Protein AF-A0A8T6V8C3-F1 (afdb_monomer_lite)

Foldseek 3Di:
DVVVVVVCVQVVCQCVFQDVNKDKDWDWDQDPVRDIDTDIDGNGPDDDPVCPVVPPPPPPPPDDDPDDD

Secondary structure (DSSP, 8-state):
-HHHHHHHHHHHHHHHHSTTTT-EEEEEEE-TTS-EEEEEEE-S----TTTGGGTTS------------

Sequence (69 aa):
PWIEEVWYNYISNAIKYGGSPPVIELGSTEQSNGTVTFWTKDNGEGIAKDKQKDLFVRFTSSKKDFSMG

pLDDT: mean 82.63, std 19.88, range [37.19, 98.19]

Structure (mmCIF, N/CA/C/O backbone):
data_AF-A0A8T6V8C3-F1
#
_entry.id   AF-A0A8T6V8C3-F1
#
loop_
_atom_site.group_PDB
_atom_site.id
_atom_site.type_symbol
_atom_site.label_atom_id
_atom_site.label_alt_id
_atom_site.label_comp_id
_atom_site.label_asym_id
_atom_site.label_entity_id
_atom_site.label_seq_id
_atom_site.pdbx_PDB_ins_code
_atom_site.Cartn_x
_atom_site.Cartn_y
_atom_site.Cartn_z
_atom_site.occupancy
_atom_site.B_iso_or_equiv
_atom_site.auth_seq_id
_atom_site.auth_comp_id
_atom_site.auth_asym_id
_atom_site.auth_atom_id
_atom_site.pdbx_PDB_model_num
ATOM 1 N N . PRO A 1 1 ? -9.231 -17.796 1.019 1.00 68.19 1 PRO A N 1
ATOM 2 C CA . PRO A 1 1 ? -9.944 -16.722 1.756 1.00 68.19 1 PRO A CA 1
ATOM 3 C C . PRO A 1 1 ? -9.647 -15.377 1.093 1.00 68.19 1 PRO A C 1
ATOM 5 O O . PRO A 1 1 ? -8.503 -15.147 0.723 1.00 68.19 1 PRO A O 1
ATOM 8 N N . TRP A 1 2 ? -10.637 -14.504 0.907 1.00 85.31 2 TRP A N 1
ATOM 9 C CA . TRP A 1 2 ? -10.455 -13.281 0.108 1.00 85.31 2 TRP A CA 1
ATOM 10 C C . TRP A 1 2 ? -9.436 -12.293 0.710 1.00 85.31 2 TRP A C 1
ATOM 12 O O . TRP A 1 2 ? -8.821 -11.526 -0.020 1.00 85.31 2 TRP A O 1
ATOM 22 N N . ILE A 1 3 ? -9.214 -12.328 2.029 1.00 87.75 3 ILE A N 1
ATOM 23 C CA . ILE A 1 3 ? -8.290 -11.411 2.712 1.00 87.75 3 ILE A CA 1
ATOM 24 C C . ILE A 1 3 ? -6.810 -11.720 2.430 1.00 87.75 3 ILE A C 1
ATOM 26 O O . ILE A 1 3 ? -6.003 -10.806 2.298 1.00 87.75 3 ILE A O 1
ATOM 30 N N . GLU A 1 4 ? -6.449 -12.996 2.287 1.00 91.25 4 GLU A N 1
ATOM 31 C CA . GLU A 1 4 ? -5.079 -13.415 1.952 1.00 91.25 4 GLU A CA 1
ATOM 32 C C . GLU A 1 4 ? -4.692 -12.951 0.545 1.00 91.25 4 GLU A C 1
ATOM 34 O O . GLU A 1 4 ? -3.568 -12.508 0.324 1.00 91.25 4 GLU A O 1
ATOM 39 N N . GLU A 1 5 ? -5.642 -12.983 -0.395 1.00 89.12 5 GLU A N 1
ATOM 40 C CA . GLU A 1 5 ? -5.441 -12.497 -1.764 1.00 89.12 5 GLU A CA 1
ATOM 41 C C . GLU A 1 5 ? -5.175 -10.981 -1.797 1.00 89.12 5 GLU A C 1
ATOM 43 O O . GLU A 1 5 ? -4.355 -10.516 -2.589 1.00 89.12 5 GLU A O 1
ATOM 48 N N . VAL A 1 6 ? -5.810 -10.204 -0.908 1.00 89.38 6 VAL A N 1
ATOM 49 C CA . VAL A 1 6 ? -5.538 -8.762 -0.763 1.00 89.38 6 VAL A CA 1
ATOM 50 C C . VAL A 1 6 ? -4.101 -8.530 -0.295 1.00 89.38 6 VAL A C 1
ATOM 52 O O . VAL A 1 6 ? -3.367 -7.768 -0.928 1.00 89.38 6 VAL A O 1
ATOM 55 N N . TRP A 1 7 ? -3.675 -9.226 0.762 1.00 93.50 7 TRP A N 1
ATOM 56 C CA . TRP A 1 7 ? -2.303 -9.130 1.268 1.00 93.50 7 TRP A CA 1
ATOM 57 C C . TRP A 1 7 ? -1.269 -9.566 0.232 1.00 93.50 7 TRP A C 1
ATOM 59 O O . TRP A 1 7 ? -0.273 -8.870 0.033 1.00 93.50 7 TRP A O 1
ATOM 69 N N . TYR A 1 8 ? -1.530 -10.666 -0.478 1.00 92.88 8 TYR A N 1
ATOM 70 C CA . TYR A 1 8 ? -0.674 -11.130 -1.566 1.00 92.88 8 TYR A CA 1
ATOM 71 C C . TYR A 1 8 ? -0.491 -10.049 -2.640 1.00 92.88 8 TYR A C 1
ATOM 73 O O . TYR A 1 8 ? 0.638 -9.777 -3.057 1.00 92.88 8 TYR A O 1
ATOM 81 N N . ASN A 1 9 ? -1.571 -9.388 -3.064 1.00 89.75 9 ASN A N 1
ATOM 82 C CA . ASN A 1 9 ? -1.496 -8.341 -4.084 1.00 89.75 9 ASN A CA 1
ATOM 83 C C . ASN A 1 9 ? -0.663 -7.142 -3.619 1.00 89.75 9 ASN A C 1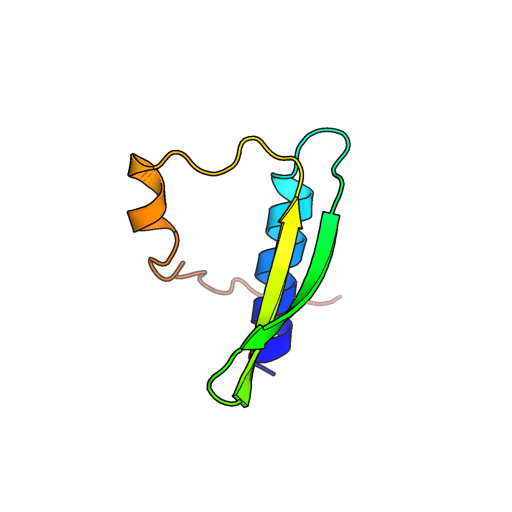
ATOM 85 O O . ASN A 1 9 ? 0.186 -6.658 -4.364 1.00 89.75 9 ASN A O 1
ATOM 89 N N . TYR A 1 10 ? -0.872 -6.671 -2.390 1.00 91.62 10 TYR A N 1
ATOM 90 C CA . TYR A 1 10 ? -0.203 -5.459 -1.909 1.00 91.62 10 TYR A CA 1
ATOM 91 C C . TYR A 1 10 ? 1.282 -5.709 -1.645 1.00 91.62 10 TYR A C 1
ATOM 93 O O . TYR A 1 10 ? 2.127 -4.944 -2.109 1.00 91.62 10 TYR A O 1
ATOM 101 N N . ILE A 1 11 ? 1.614 -6.828 -0.994 1.00 94.31 11 ILE A N 1
ATOM 102 C CA . ILE A 1 11 ? 3.003 -7.199 -0.705 1.00 94.31 11 ILE A CA 1
ATOM 103 C C . ILE A 1 11 ? 3.757 -7.518 -2.001 1.00 94.31 11 ILE A C 1
ATOM 105 O O . ILE A 1 11 ? 4.880 -7.056 -2.187 1.00 94.31 11 ILE A O 1
ATOM 109 N N . SER A 1 12 ? 3.153 -8.265 -2.935 1.00 94.06 12 SER A N 1
ATOM 110 C CA . SER A 1 12 ? 3.828 -8.588 -4.200 1.00 94.06 12 SER A CA 1
ATOM 111 C C . SER A 1 12 ? 4.062 -7.354 -5.076 1.00 94.06 12 SER A C 1
ATOM 113 O O . SER A 1 12 ? 5.096 -7.283 -5.742 1.00 94.06 12 SER A O 1
ATOM 115 N N . ASN A 1 13 ? 3.161 -6.366 -5.055 1.00 91.88 13 ASN A N 1
ATOM 116 C CA . ASN A 1 13 ? 3.381 -5.085 -5.726 1.00 91.88 13 ASN A CA 1
ATOM 117 C C . ASN A 1 13 ? 4.517 -4.294 -5.070 1.00 91.88 13 ASN A C 1
ATOM 119 O O . ASN A 1 13 ? 5.400 -3.825 -5.782 1.00 91.88 13 ASN A O 1
ATOM 123 N N . ALA A 1 14 ? 4.553 -4.217 -3.739 1.00 94.38 14 ALA A N 1
ATOM 124 C CA . ALA A 1 14 ? 5.639 -3.560 -3.012 1.00 94.38 14 ALA A CA 1
ATOM 125 C C . ALA A 1 14 ? 7.007 -4.216 -3.291 1.00 94.38 14 ALA A C 1
ATOM 127 O O . ALA A 1 14 ? 8.002 -3.521 -3.451 1.00 94.38 14 ALA A O 1
ATOM 128 N N . ILE A 1 15 ? 7.072 -5.544 -3.448 1.00 94.44 15 ILE A N 1
ATOM 129 C CA . ILE A 1 15 ? 8.310 -6.239 -3.852 1.00 94.44 15 ILE A CA 1
ATOM 130 C C . ILE A 1 15 ? 8.728 -5.866 -5.281 1.00 94.44 15 ILE A C 1
ATOM 132 O O . ILE A 1 15 ? 9.910 -5.660 -5.543 1.00 94.44 15 ILE A O 1
ATOM 136 N N . LYS A 1 16 ? 7.773 -5.808 -6.219 1.00 91.69 16 LYS A N 1
ATOM 137 C CA . LYS A 1 16 ? 8.053 -5.543 -7.642 1.00 91.69 16 LYS A CA 1
ATOM 138 C C . LYS A 1 16 ? 8.410 -4.086 -7.923 1.00 91.69 16 LYS A C 1
ATOM 140 O O . LYS A 1 16 ? 9.206 -3.829 -8.820 1.00 91.69 16 LYS A O 1
ATOM 145 N N . TYR A 1 17 ? 7.775 -3.156 -7.215 1.00 92.06 17 TYR A N 1
ATOM 146 C CA . TYR A 1 17 ? 7.789 -1.730 -7.549 1.00 92.06 17 TYR A CA 1
ATOM 147 C C . TYR A 1 17 ? 8.362 -0.845 -6.439 1.00 92.06 17 TYR A C 1
ATOM 149 O O . TYR A 1 17 ? 8.574 0.342 -6.669 1.00 92.06 17 TYR A O 1
ATOM 157 N N . GLY A 1 18 ? 8.655 -1.405 -5.264 1.00 93.94 18 GLY A N 1
ATOM 158 C CA . GLY A 1 18 ? 9.076 -0.669 -4.074 1.00 93.94 18 GLY A CA 1
ATOM 159 C C . GLY A 1 18 ? 10.511 -0.161 -4.076 1.00 93.94 18 GLY A C 1
ATOM 160 O O . GLY A 1 18 ? 11.101 -0.053 -3.015 1.00 93.94 18 GLY A O 1
ATOM 161 N N . GLY A 1 19 ? 11.096 0.139 -5.234 1.00 92.88 19 GLY A N 1
ATOM 162 C CA . GLY A 1 19 ? 12.471 0.631 -5.346 1.00 92.88 19 GLY A CA 1
ATOM 163 C C . GLY A 1 19 ? 13.534 -0.472 -5.392 1.00 92.88 19 GLY A C 1
ATOM 164 O O . GLY A 1 19 ? 13.236 -1.658 -5.521 1.00 92.88 19 GLY A O 1
ATOM 165 N N . SER A 1 20 ? 14.809 -0.070 -5.338 1.00 92.88 20 SER A N 1
ATOM 166 C CA . SER A 1 20 ? 15.963 -0.974 -5.443 1.00 92.88 20 SER A CA 1
ATOM 167 C C . SER A 1 20 ? 17.111 -0.528 -4.513 1.00 92.88 20 SER A C 1
ATOM 169 O O . SER A 1 20 ? 17.791 0.446 -4.842 1.00 92.88 20 SER A O 1
ATOM 171 N N . PRO A 1 21 ? 17.370 -1.229 -3.386 1.00 93.69 21 PRO A N 1
ATOM 172 C CA . PRO A 1 21 ? 16.623 -2.394 -2.907 1.00 93.69 21 PRO A CA 1
ATOM 173 C C . PRO A 1 21 ? 15.243 -2.004 -2.339 1.00 93.69 21 PRO A C 1
ATOM 175 O O . PRO A 1 21 ? 15.083 -0.880 -1.848 1.00 93.69 21 PRO A O 1
ATOM 178 N N . PRO A 1 22 ? 14.256 -2.918 -2.378 1.00 94.62 22 PRO A N 1
ATOM 179 C CA . PRO A 1 22 ? 12.946 -2.665 -1.796 1.00 94.62 22 PRO A CA 1
ATOM 180 C C . PRO A 1 22 ? 13.002 -2.688 -0.263 1.00 94.62 22 PRO A C 1
ATOM 182 O O . PRO A 1 22 ? 13.570 -3.597 0.346 1.00 94.62 22 PRO A O 1
ATOM 185 N N . VAL A 1 23 ? 12.365 -1.700 0.356 1.00 97.25 23 VAL A N 1
ATOM 186 C CA . VAL A 1 23 ? 12.155 -1.543 1.798 1.00 97.25 23 VAL A CA 1
ATOM 187 C C . VAL A 1 23 ? 10.654 -1.465 2.024 1.00 97.25 23 VAL A C 1
ATOM 189 O O . VAL A 1 23 ? 10.010 -0.497 1.631 1.00 97.25 23 VAL A O 1
ATOM 192 N N . ILE A 1 24 ? 10.099 -2.502 2.645 1.00 96.69 24 ILE A N 1
ATOM 193 C CA . ILE A 1 24 ? 8.653 -2.664 2.803 1.00 96.69 24 ILE A CA 1
ATOM 194 C C . ILE A 1 24 ? 8.304 -2.614 4.287 1.00 96.69 24 ILE A C 1
ATOM 196 O O . ILE A 1 24 ? 8.857 -3.361 5.094 1.00 96.69 24 ILE A O 1
ATOM 200 N N . GLU A 1 25 ? 7.358 -1.748 4.630 1.00 97.81 25 GLU A N 1
ATOM 201 C CA . GLU A 1 25 ? 6.793 -1.583 5.963 1.00 97.81 25 GLU A CA 1
ATOM 202 C C . GLU A 1 25 ? 5.319 -2.007 5.934 1.00 97.81 25 GLU A C 1
ATOM 204 O O . GLU A 1 25 ? 4.548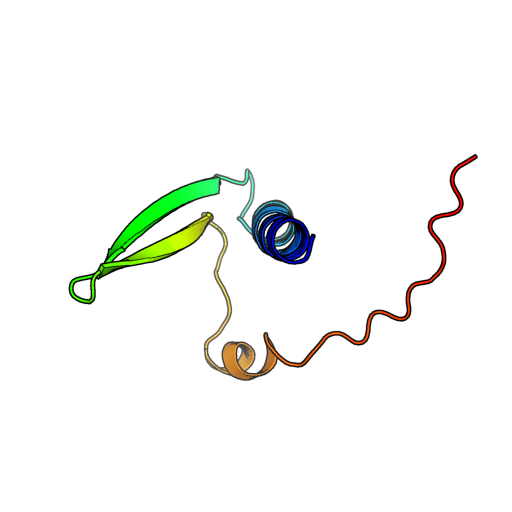 -1.594 5.063 1.00 97.81 25 GLU A O 1
ATOM 209 N N . LEU A 1 26 ? 4.926 -2.855 6.884 1.00 97.25 26 LEU A N 1
ATOM 210 C CA . LEU A 1 26 ? 3.541 -3.267 7.089 1.00 97.25 26 LEU A CA 1
ATOM 211 C C . LEU A 1 26 ? 3.062 -2.698 8.413 1.00 97.25 26 LEU A C 1
ATOM 213 O O . LEU A 1 26 ? 3.775 -2.772 9.415 1.00 97.25 26 LEU A O 1
ATOM 217 N N . GLY A 1 27 ? 1.841 -2.181 8.428 1.00 97.25 27 GLY A N 1
ATOM 218 C CA . GLY A 1 27 ? 1.290 -1.605 9.638 1.00 97.25 27 GLY A CA 1
ATOM 219 C C . GLY A 1 27 ? -0.223 -1.557 9.651 1.00 97.25 27 GLY A C 1
ATOM 220 O O . GLY A 1 27 ? -0.918 -1.960 8.713 1.00 97.25 27 GLY A O 1
ATOM 221 N N . SER A 1 28 ? -0.725 -1.054 10.768 1.00 97.62 28 SER A N 1
ATOM 222 C CA . SER A 1 28 ? -2.138 -0.818 10.992 1.00 97.62 28 SER A CA 1
ATOM 223 C C . SER A 1 28 ? -2.338 0.486 11.745 1.00 97.62 28 SER A C 1
ATOM 225 O O . SER A 1 28 ? -1.525 0.858 12.591 1.00 97.62 28 SER A O 1
ATOM 227 N N . THR A 1 29 ? -3.440 1.167 11.468 1.00 98.19 29 THR A N 1
ATOM 228 C CA . THR A 1 29 ? -3.812 2.411 12.137 1.00 98.19 29 THR A CA 1
ATOM 229 C C . THR A 1 29 ? -5.265 2.322 12.571 1.00 98.19 29 THR A C 1
ATOM 231 O O . THR A 1 29 ? -6.162 2.238 11.725 1.00 98.19 29 THR A O 1
ATOM 234 N N . GLU A 1 30 ? -5.488 2.347 13.884 1.00 98.00 30 GLU A N 1
ATOM 235 C CA . GLU A 1 30 ? -6.822 2.509 14.458 1.00 98.00 30 GLU A CA 1
ATOM 236 C C . GLU A 1 30 ? -7.416 3.849 14.021 1.00 98.00 30 GLU A C 1
ATOM 238 O O . GLU A 1 30 ? -6.749 4.885 14.013 1.00 98.00 30 GLU A O 1
ATOM 243 N N . GLN A 1 31 ? -8.676 3.814 13.616 1.00 97.94 31 GLN A N 1
ATOM 244 C CA . GLN A 1 31 ? -9.431 4.966 13.155 1.00 97.94 31 GLN A CA 1
ATOM 245 C C . GLN A 1 31 ? -10.393 5.420 14.255 1.00 97.94 31 GLN A C 1
ATOM 247 O O . GLN A 1 31 ? -10.899 4.617 15.039 1.00 97.94 31 GLN A O 1
ATOM 252 N N . SER A 1 32 ? -10.730 6.710 14.268 1.00 96.56 32 SER A N 1
ATOM 253 C CA . SER A 1 32 ? -11.653 7.290 15.257 1.00 96.56 32 SER A CA 1
ATOM 254 C C . SER A 1 32 ? -13.066 6.694 15.220 1.00 96.56 32 SER A C 1
ATOM 256 O O . SER A 1 32 ? -13.800 6.792 16.198 1.00 96.56 32 SER A O 1
ATOM 258 N N . ASN A 1 33 ? -13.449 6.055 14.113 1.00 96.94 33 ASN A N 1
ATOM 259 C CA . ASN A 1 33 ? -14.729 5.365 13.948 1.00 96.94 33 ASN A CA 1
ATOM 260 C C . ASN A 1 33 ? -14.719 3.906 14.453 1.00 96.94 33 ASN A C 1
ATOM 262 O O . ASN A 1 33 ? -15.663 3.168 14.177 1.00 96.94 33 ASN A O 1
ATOM 266 N N . GLY A 1 34 ? -13.656 3.473 15.141 1.00 97.25 34 GLY A N 1
ATOM 267 C CA . GLY A 1 34 ? -13.526 2.115 15.677 1.00 97.25 34 GLY A CA 1
ATOM 268 C C . GLY A 1 34 ? -13.131 1.054 14.645 1.00 97.25 34 GLY A C 1
ATOM 269 O O . GLY A 1 34 ? -13.205 -0.137 14.939 1.00 97.25 34 GLY A O 1
ATOM 270 N N . THR A 1 35 ? -12.721 1.454 13.438 1.00 97.38 35 THR A N 1
ATOM 271 C CA . THR A 1 35 ? -12.165 0.536 12.429 1.00 97.38 35 THR A CA 1
ATOM 272 C C . THR A 1 35 ? -10.638 0.528 12.464 1.00 97.38 35 THR A C 1
ATOM 274 O O . THR A 1 35 ? -10.013 1.436 13.009 1.00 97.38 35 THR A O 1
ATOM 277 N N . VAL A 1 36 ? -10.019 -0.493 11.871 1.00 97.06 36 VAL A N 1
ATOM 278 C CA . VAL A 1 36 ? -8.561 -0.578 11.720 1.00 97.06 36 VAL A CA 1
ATOM 279 C C . VAL A 1 36 ? -8.214 -0.574 10.240 1.00 97.06 36 VAL A C 1
ATOM 281 O O . VAL A 1 36 ? -8.679 -1.428 9.484 1.00 97.06 36 VAL A O 1
ATOM 284 N N . THR A 1 37 ? -7.372 0.371 9.831 1.00 96.81 37 THR A N 1
ATOM 285 C CA . THR A 1 37 ? -6.825 0.425 8.474 1.00 96.81 37 THR A CA 1
ATOM 286 C C . THR A 1 37 ? -5.496 -0.302 8.452 1.00 96.81 37 THR A C 1
ATOM 288 O O . THR A 1 37 ? -4.551 0.139 9.100 1.00 96.81 37 THR A O 1
ATOM 291 N N . PHE A 1 38 ? -5.405 -1.381 7.686 1.00 96.25 38 PHE A N 1
ATOM 292 C CA . PHE A 1 38 ? -4.142 -2.051 7.394 1.00 96.25 38 PHE A CA 1
ATOM 293 C C . PHE A 1 38 ? -3.506 -1.450 6.144 1.00 96.25 38 PHE A C 1
ATOM 295 O O . PHE A 1 38 ? -4.212 -1.102 5.195 1.00 96.25 38 PHE A O 1
ATOM 302 N N . TRP A 1 39 ? -2.182 -1.328 6.136 1.00 96.12 39 TRP A N 1
ATOM 303 C CA . TRP A 1 39 ? -1.459 -0.715 5.029 1.00 96.12 39 TRP A CA 1
ATOM 304 C C . TRP A 1 39 ? -0.103 -1.378 4.775 1.00 96.12 39 TRP A C 1
ATOM 306 O O . TRP A 1 39 ? 0.523 -1.958 5.664 1.00 96.12 39 TRP A O 1
ATOM 316 N N . THR A 1 40 ? 0.339 -1.254 3.526 1.00 95.94 40 THR A N 1
ATOM 317 C CA . THR A 1 40 ? 1.684 -1.587 3.055 1.00 95.94 40 THR A CA 1
ATOM 318 C C . THR A 1 40 ? 2.303 -0.307 2.517 1.00 95.94 40 THR A C 1
ATOM 320 O O . THR A 1 40 ? 1.655 0.414 1.757 1.00 95.94 40 THR A O 1
ATOM 323 N N . LYS A 1 41 ? 3.536 -0.018 2.921 1.00 96.12 41 LYS A N 1
ATOM 324 C CA . LYS A 1 41 ? 4.315 1.131 2.466 1.00 96.12 41 LYS A CA 1
ATOM 325 C C . LYS A 1 41 ? 5.644 0.631 1.923 1.00 96.12 41 LYS A C 1
ATOM 327 O O . LYS A 1 41 ? 6.275 -0.228 2.530 1.00 96.12 41 LYS A O 1
ATOM 332 N N . ASP A 1 42 ? 6.066 1.190 0.803 1.00 96.31 42 ASP A N 1
ATOM 333 C CA . ASP A 1 42 ? 7.348 0.904 0.173 1.00 96.31 42 ASP A CA 1
ATOM 334 C C . ASP A 1 42 ? 8.101 2.202 -0.158 1.00 96.31 42 ASP A C 1
ATOM 336 O O . ASP A 1 42 ? 7.554 3.301 -0.029 1.00 96.31 42 ASP A O 1
ATOM 340 N N . ASN A 1 43 ? 9.377 2.083 -0.533 1.00 96.44 43 ASN A N 1
ATOM 341 C CA . ASN A 1 43 ? 10.233 3.196 -0.959 1.00 96.4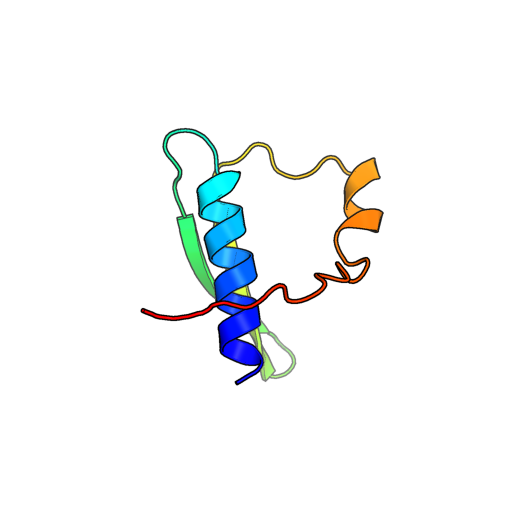4 43 ASN A CA 1
ATOM 342 C C . ASN A 1 43 ? 10.342 3.320 -2.490 1.00 96.44 43 ASN A C 1
ATOM 344 O O . ASN A 1 43 ? 11.345 3.837 -2.990 1.00 96.44 43 ASN A O 1
ATOM 348 N N . GLY A 1 44 ? 9.342 2.839 -3.233 1.00 93.69 44 GLY A N 1
ATOM 349 C CA . GLY A 1 44 ? 9.253 3.032 -4.675 1.00 93.69 44 GLY A CA 1
ATOM 350 C C . GLY A 1 44 ? 8.903 4.470 -5.056 1.00 93.69 44 GLY A C 1
ATOM 351 O O . GLY A 1 44 ? 8.563 5.307 -4.220 1.00 93.69 44 GLY A O 1
ATOM 352 N N . GLU A 1 45 ? 8.931 4.763 -6.355 1.00 91.38 45 GLU A N 1
ATOM 353 C CA . GLU A 1 45 ? 8.597 6.094 -6.897 1.00 91.38 45 GLU A CA 1
ATOM 354 C C . GLU A 1 45 ? 7.106 6.456 -6.744 1.00 91.38 45 GLU A C 1
ATOM 356 O O . GLU A 1 45 ? 6.682 7.576 -7.041 1.00 91.38 45 GLU A O 1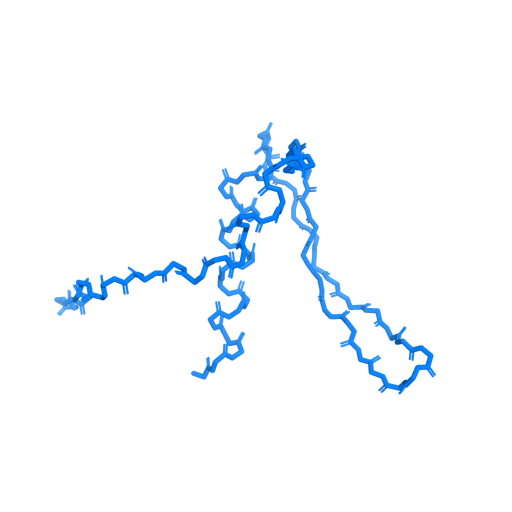
ATOM 361 N N . GLY A 1 46 ? 6.299 5.510 -6.258 1.00 89.19 46 GLY A N 1
ATOM 362 C CA . GLY A 1 46 ? 4.855 5.630 -6.184 1.00 89.19 46 GLY A CA 1
ATOM 363 C C . GLY A 1 46 ? 4.211 5.600 -7.568 1.00 89.19 46 GLY A C 1
ATOM 364 O O . GLY A 1 46 ? 4.811 5.225 -8.573 1.00 89.19 46 GLY A O 1
ATOM 365 N N . ILE A 1 47 ? 2.934 5.971 -7.618 1.00 86.62 47 ILE A N 1
ATOM 366 C CA . ILE A 1 47 ? 2.140 5.928 -8.848 1.00 86.62 47 ILE A CA 1
ATOM 367 C C . ILE A 1 47 ? 1.750 7.355 -9.211 1.00 86.62 47 ILE A C 1
ATOM 369 O O . ILE A 1 47 ? 1.142 8.064 -8.400 1.00 86.62 47 ILE A O 1
ATOM 373 N N . ALA A 1 48 ? 2.084 7.766 -10.436 1.00 88.00 48 ALA A N 1
ATOM 374 C CA . ALA A 1 48 ? 1.749 9.085 -10.960 1.00 88.00 48 ALA A CA 1
ATOM 375 C C . ALA A 1 48 ? 0.239 9.364 -10.835 1.00 88.00 48 ALA A C 1
ATOM 377 O O . ALA A 1 48 ? -0.592 8.484 -11.072 1.00 88.00 48 ALA A O 1
ATOM 378 N N . LYS A 1 49 ? -0.128 10.590 -10.438 1.00 87.19 49 LYS A N 1
ATOM 379 C CA . LYS A 1 49 ? -1.514 10.950 -10.072 1.00 87.19 49 LYS A CA 1
ATOM 380 C C . LYS A 1 49 ? -2.530 10.652 -11.176 1.00 87.19 49 LYS A C 1
ATOM 382 O O . LYS A 1 49 ? -3.644 10.226 -10.889 1.00 87.19 49 LYS A O 1
ATOM 387 N N . ASP A 1 50 ? -2.146 10.848 -12.432 1.00 87.50 50 ASP A N 1
ATOM 388 C CA . ASP A 1 50 ? -2.971 10.589 -13.612 1.00 87.50 50 ASP A CA 1
ATOM 389 C C . ASP A 1 50 ? -3.242 9.094 -13.854 1.00 87.50 50 ASP A C 1
ATOM 391 O O . ASP A 1 50 ? -4.237 8.761 -14.498 1.00 87.50 50 ASP A O 1
ATOM 395 N N . LYS A 1 51 ? -2.400 8.206 -13.304 1.00 82.50 51 LYS A N 1
ATOM 396 C CA . LYS A 1 51 ? -2.518 6.740 -13.383 1.00 82.50 51 LYS A CA 1
ATOM 397 C C . LYS A 1 51 ? -3.262 6.118 -12.205 1.00 82.50 51 LYS A C 1
ATOM 399 O O . LYS A 1 51 ? -3.725 4.986 -12.309 1.00 82.50 51 LYS A O 1
ATOM 404 N N . GLN A 1 52 ? -3.422 6.839 -11.093 1.00 84.19 52 GLN A N 1
ATOM 405 C CA . GLN A 1 52 ? -4.061 6.295 -9.886 1.00 84.19 52 GLN A CA 1
ATOM 406 C C . GLN A 1 52 ? -5.525 5.887 -10.110 1.00 84.19 52 GLN A C 1
ATOM 408 O O . GLN A 1 52 ? -5.995 4.920 -9.513 1.00 84.19 52 GLN A O 1
ATOM 413 N N . LYS A 1 53 ? -6.230 6.575 -11.016 1.00 81.50 53 LYS A N 1
ATOM 414 C CA . LYS A 1 53 ? -7.621 6.266 -11.390 1.00 81.50 53 LYS A CA 1
ATOM 415 C C . LYS A 1 53 ? -7.802 4.875 -12.016 1.00 81.50 53 LYS A C 1
ATOM 417 O O . LYS A 1 53 ? -8.906 4.341 -11.981 1.00 81.50 53 LYS A O 1
ATOM 422 N N . ASP A 1 54 ? -6.731 4.292 -12.555 1.00 78.06 54 ASP A N 1
ATOM 423 C CA . ASP A 1 54 ? -6.774 3.022 -13.283 1.00 78.06 54 ASP A CA 1
ATOM 424 C C . ASP A 1 54 ? -6.394 1.817 -12.393 1.00 78.06 54 ASP A C 1
ATOM 426 O O . ASP A 1 54 ? -6.558 0.669 -12.801 1.00 78.06 54 ASP A O 1
ATOM 430 N N . LEU A 1 55 ? -5.928 2.047 -11.155 1.00 73.25 55 LEU A N 1
ATOM 431 C CA . LEU A 1 55 ? -5.354 1.011 -10.276 1.00 73.25 55 LEU A CA 1
ATOM 432 C C . LEU A 1 55 ? -6.348 -0.028 -9.760 1.00 73.25 55 LEU A C 1
ATOM 434 O O . LEU A 1 55 ? -5.954 -1.137 -9.402 1.00 73.25 55 LEU A O 1
ATOM 438 N N . PHE A 1 56 ? -7.630 0.327 -9.722 1.00 69.06 56 PHE A N 1
ATOM 439 C CA . PHE A 1 56 ? -8.696 -0.525 -9.194 1.00 69.06 56 PHE A CA 1
ATOM 440 C C . PHE A 1 56 ? -9.660 -1.002 -10.275 1.00 69.06 56 PHE A C 1
ATOM 442 O O . PHE A 1 56 ? -10.704 -1.584 -9.968 1.00 69.06 56 PHE A O 1
ATOM 449 N N . VAL A 1 57 ? -9.312 -0.801 -11.550 1.00 61.84 57 VAL A N 1
ATOM 450 C CA . VAL A 1 57 ? -9.996 -1.507 -12.628 1.00 61.84 57 VAL A CA 1
ATOM 451 C C . VAL A 1 57 ? -9.663 -2.979 -12.441 1.00 61.84 57 VAL A C 1
ATOM 453 O O . VAL A 1 57 ? -8.498 -3.370 -12.459 1.00 61.84 57 VAL A O 1
ATOM 456 N N . ARG A 1 58 ? -10.693 -3.788 -12.173 1.00 56.00 58 ARG A N 1
ATOM 457 C CA . ARG A 1 58 ? -10.561 -5.222 -11.915 1.00 56.00 58 ARG A CA 1
ATOM 458 C C . ARG A 1 58 ? -9.688 -5.828 -13.009 1.00 56.00 58 ARG A C 1
ATOM 460 O O . ARG A 1 58 ? -10.132 -5.932 -14.149 1.00 56.00 58 ARG A O 1
ATOM 467 N N . PHE A 1 59 ? -8.466 -6.236 -12.670 1.00 53.12 59 PHE A N 1
ATOM 468 C CA . PHE A 1 59 ? -7.686 -7.075 -13.562 1.00 53.12 59 PHE A CA 1
ATOM 469 C C . PHE A 1 59 ? -8.493 -8.359 -13.727 1.00 53.12 59 PHE A C 1
ATOM 471 O O . PHE A 1 59 ? -8.589 -9.172 -12.805 1.00 53.12 59 PHE A O 1
ATOM 478 N N . THR A 1 60 ? -9.137 -8.533 -14.878 1.00 37.66 60 THR A N 1
ATOM 479 C CA . THR A 1 60 ? -9.668 -9.824 -15.300 1.00 37.66 60 THR A CA 1
ATOM 480 C C . THR A 1 6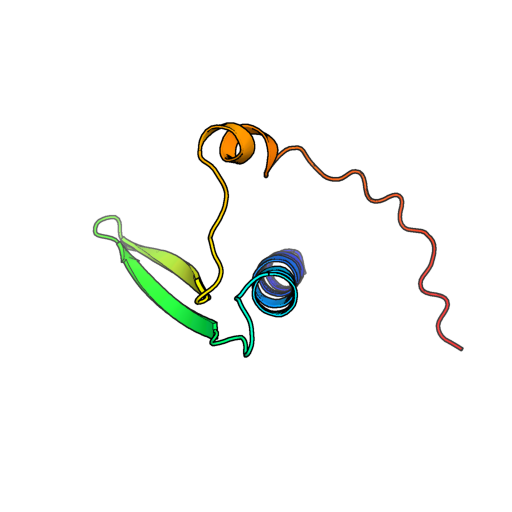0 ? -8.472 -10.712 -15.616 1.00 37.66 60 THR A C 1
ATOM 482 O O . THR A 1 60 ? -8.137 -10.973 -16.767 1.00 37.66 60 THR A O 1
ATOM 485 N N . SER A 1 61 ? -7.781 -11.163 -14.568 1.00 44.84 61 SER A N 1
ATOM 486 C CA . SER A 1 61 ? -6.870 -12.287 -14.683 1.00 44.84 61 SER A CA 1
ATOM 487 C C . SER A 1 61 ? -7.738 -13.485 -15.043 1.00 44.84 61 SER A C 1
ATOM 489 O O . SER A 1 61 ? -8.466 -14.030 -14.209 1.00 44.84 61 SER A O 1
ATOM 491 N N . SER A 1 62 ? -7.735 -13.844 -16.325 1.00 38.09 62 SER A N 1
ATOM 492 C CA . SER A 1 62 ? -8.128 -15.182 -16.730 1.00 38.09 62 SER A CA 1
ATOM 493 C C . SER A 1 62 ? -7.164 -16.117 -16.010 1.00 38.09 62 SER A C 1
ATOM 495 O O . SER A 1 62 ? -5.977 -16.156 -16.322 1.00 38.09 62 SER A O 1
ATOM 497 N N . LYS A 1 63 ? -7.655 -16.807 -14.976 1.00 40.66 63 LYS A N 1
ATOM 498 C CA . LYS A 1 63 ? -6.923 -17.900 -14.342 1.00 40.66 63 LYS A CA 1
ATOM 499 C C . LYS A 1 63 ? -6.536 -18.875 -15.457 1.00 40.66 63 LYS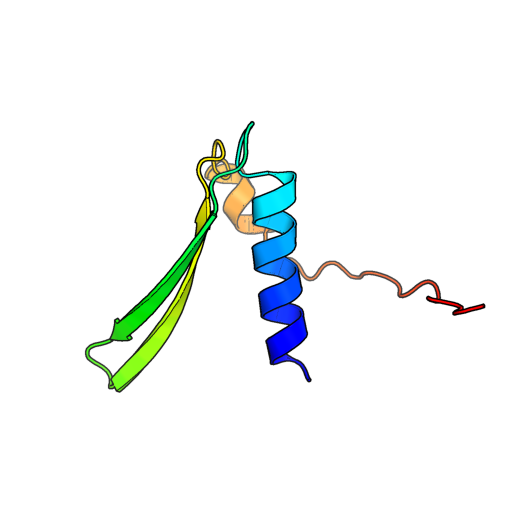 A C 1
ATOM 501 O O . LYS A 1 63 ? -7.390 -19.608 -15.940 1.00 40.66 63 LYS A O 1
ATOM 506 N N . LYS A 1 64 ? -5.277 -18.856 -15.888 1.00 38.69 64 LYS A N 1
ATOM 507 C CA . LYS A 1 64 ? -4.649 -20.017 -16.508 1.00 38.69 64 LYS A CA 1
ATOM 508 C C . LYS A 1 64 ? -3.956 -20.769 -15.387 1.00 38.69 64 LYS A C 1
ATOM 510 O O . LYS A 1 64 ? -2.931 -20.331 -14.877 1.00 38.69 64 LYS A O 1
ATOM 515 N N . ASP A 1 65 ? -4.661 -21.804 -14.951 1.00 44.88 65 ASP A N 1
ATOM 516 C CA . ASP A 1 65 ? -4.202 -23.042 -14.335 1.00 44.88 65 ASP A CA 1
ATOM 517 C C . ASP A 1 65 ? -2.795 -23.016 -13.728 1.00 44.88 65 ASP A C 1
ATOM 519 O O . ASP A 1 65 ? -1.787 -23.216 -14.402 1.00 44.88 65 ASP A O 1
ATOM 523 N N . PHE A 1 66 ? -2.749 -22.882 -12.403 1.00 39.62 66 PHE A N 1
ATOM 524 C CA . PHE A 1 66 ? -1.692 -23.514 -11.626 1.00 39.62 66 PHE A CA 1
ATOM 525 C C . PHE A 1 66 ? -1.954 -25.027 -11.635 1.00 39.62 66 PHE A C 1
ATOM 527 O O . PHE A 1 66 ? -2.674 -25.548 -10.786 1.00 39.62 66 PHE A O 1
ATOM 534 N N . SER A 1 67 ? -1.391 -25.738 -12.610 1.00 40.44 67 SER A N 1
ATOM 535 C CA . SER A 1 67 ? -1.173 -27.180 -12.502 1.00 40.44 67 SER A CA 1
ATOM 536 C C . SER A 1 67 ? 0.058 -27.407 -11.621 1.00 40.44 67 SER A C 1
ATOM 538 O O . SER A 1 67 ? 1.181 -27.151 -12.055 1.00 40.44 67 SER A O 1
ATOM 540 N N . MET A 1 68 ? -0.153 -27.849 -10.377 1.00 37.19 68 MET A N 1
ATOM 541 C CA . MET A 1 68 ? 0.903 -28.480 -9.579 1.00 37.19 68 MET A CA 1
ATOM 542 C C . MET A 1 68 ? 1.266 -29.819 -10.231 1.00 37.19 68 MET A C 1
ATOM 544 O O . MET A 1 68 ? 0.378 -30.633 -10.492 1.00 37.19 68 MET A O 1
ATOM 548 N N . GLY A 1 69 ? 2.555 -30.005 -10.507 1.00 39.31 69 GLY A N 1
ATOM 549 C CA . GLY A 1 69 ? 3.182 -31.322 -10.609 1.00 39.31 69 GLY A CA 1
ATOM 550 C C . GLY A 1 69 ? 3.745 -31.745 -9.261 1.00 39.31 69 GLY A C 1
ATOM 551 O O . GLY A 1 69 ? 3.907 -30.853 -8.395 1.00 39.31 69 GLY A O 1
#

Radius of gyration: 14.99 Å; chains: 1; bounding box: 31×42×32 Å